Protein AF-A0A1V5BFD0-F1 (afdb_monomer)

Mean predicted aligned error: 4.41 Å

Foldseek 3Di:
DVVVVLVVLVVVLVVLVVVLVVLVVCCVVPVPDDCPVVNVVSVVSNVVSVVVSVVSVVVVVPDD

pLDDT: mean 92.24, std 10.15, range [51.91, 98.56]

Radius of gyration: 15.43 Å; Cα contacts (8 Å, |Δi|>4): 29; chains: 1; bounding box: 38×11×44 Å

Nearest PDB structures (foldseek):
  5j0i-assembly1_A  TM=8.942E-01  e=8.424E-01  synthetic construct
  2e9x-assembly1_A  TM=9.060E-01  e=1.168E+00  Homo sapiens
  8szz-assembly1_3  TM=9.242E-01  e=1.331E+00  synthetic construct
  2bde-assembly1_A  TM=8.887E-01  e=1.517E+00  Legionella pneumophila

Structure (mmCIF, N/CA/C/O backbone):
data_AF-A0A1V5BFD0-F1
#
_entry.id   AF-A0A1V5BFD0-F1
#
loop_
_atom_site.group_PDB
_atom_site.id
_atom_site.type_symbol
_atom_site.label_atom_id
_atom_site.label_alt_id
_atom_site.label_comp_id
_atom_site.label_asym_id
_atom_site.label_entity_id
_atom_site.label_seq_id
_atom_site.pdbx_PDB_ins_code
_atom_site.Cartn_x
_atom_site.Cartn_y
_atom_site.Cartn_z
_atom_site.occupancy
_atom_site.B_iso_or_equiv
_atom_site.auth_seq_id
_atom_site.auth_comp_id
_atom_site.auth_asym_id
_atom_site.auth_atom_id
_atom_site.pdbx_PDB_model_num
ATOM 1 N N . MET A 1 1 ? 5.366 0.763 -23.127 1.00 64.19 1 MET A N 1
ATOM 2 C CA . MET A 1 1 ? 5.843 -0.484 -22.485 1.00 64.19 1 MET A CA 1
ATOM 3 C C . MET A 1 1 ? 6.220 -0.279 -21.025 1.00 64.19 1 MET A C 1
ATOM 5 O O . MET A 1 1 ? 5.643 -0.985 -20.217 1.00 64.19 1 MET A O 1
ATOM 9 N N . TYR A 1 2 ? 7.114 0.649 -20.638 1.00 77.12 2 TYR A N 1
ATOM 10 C CA . TYR A 1 2 ? 7.314 0.928 -19.198 1.00 77.12 2 TYR A CA 1
ATOM 11 C C . TYR A 1 2 ? 6.165 1.762 -18.608 1.00 77.12 2 TYR A C 1
ATOM 13 O O . TYR A 1 2 ? 5.885 1.654 -17.422 1.00 77.12 2 TYR A O 1
ATOM 21 N N . ASP A 1 3 ? 5.458 2.541 -19.437 1.00 85.56 3 ASP A N 1
ATOM 22 C CA . ASP A 1 3 ? 4.243 3.242 -19.008 1.00 85.56 3 ASP A CA 1
ATOM 23 C C . ASP A 1 3 ? 3.167 2.260 -18.527 1.00 85.56 3 ASP A C 1
ATOM 25 O O . ASP A 1 3 ? 2.514 2.522 -17.527 1.00 85.56 3 ASP A O 1
ATOM 29 N N . ASP A 1 4 ? 3.031 1.094 -19.167 1.00 92.00 4 ASP A N 1
ATOM 30 C CA . ASP A 1 4 ? 2.092 0.044 -18.746 1.00 92.00 4 ASP A CA 1
ATOM 31 C C . ASP A 1 4 ? 2.508 -0.579 -17.403 1.00 92.00 4 ASP A C 1
ATOM 33 O O . ASP A 1 4 ? 1.670 -0.841 -16.542 1.00 92.00 4 ASP A O 1
ATOM 37 N N . GLU A 1 5 ? 3.816 -0.762 -17.190 1.00 92.94 5 GLU A N 1
ATOM 38 C CA . GLU A 1 5 ? 4.378 -1.222 -15.916 1.00 92.94 5 GLU A CA 1
ATOM 39 C C . GLU A 1 5 ? 4.137 -0.194 -14.799 1.00 92.94 5 GLU A C 1
ATOM 41 O O . GLU A 1 5 ? 3.634 -0.548 -13.732 1.00 92.94 5 GLU A O 1
ATOM 46 N N . ILE A 1 6 ? 4.403 1.091 -15.059 1.00 94.62 6 ILE A N 1
ATOM 47 C CA . ILE A 1 6 ? 4.125 2.183 -14.118 1.00 94.62 6 ILE A CA 1
ATOM 48 C C . ILE A 1 6 ? 2.623 2.283 -13.839 1.00 94.62 6 ILE A C 1
ATOM 50 O O . ILE A 1 6 ? 2.238 2.405 -12.682 1.00 94.62 6 ILE A O 1
ATOM 54 N N . ASN A 1 7 ? 1.767 2.179 -14.856 1.00 95.69 7 ASN A N 1
ATOM 55 C CA . ASN A 1 7 ? 0.313 2.235 -14.694 1.00 95.69 7 ASN A CA 1
ATOM 56 C C . ASN A 1 7 ? -0.213 1.082 -13.831 1.00 95.69 7 ASN A C 1
ATOM 58 O O . ASN A 1 7 ? -1.076 1.301 -12.979 1.00 95.69 7 ASN A O 1
ATOM 62 N N . ASN A 1 8 ? 0.335 -0.125 -13.986 1.00 97.00 8 ASN A N 1
ATOM 63 C CA . ASN A 1 8 ? -0.009 -1.264 -13.133 1.00 97.00 8 ASN A CA 1
ATOM 64 C C . ASN A 1 8 ? 0.431 -1.043 -11.678 1.00 97.00 8 ASN A C 1
ATOM 66 O O . ASN A 1 8 ? -0.341 -1.305 -10.749 1.00 97.00 8 ASN A O 1
ATOM 70 N N . ILE A 1 9 ? 1.641 -0.514 -11.464 1.00 97.50 9 ILE A N 1
ATOM 71 C CA . ILE A 1 9 ? 2.132 -0.197 -10.115 1.00 97.50 9 ILE A CA 1
ATOM 72 C C . ILE A 1 9 ? 1.289 0.921 -9.487 1.00 97.50 9 ILE A C 1
ATOM 74 O O . ILE A 1 9 ? 0.899 0.806 -8.330 1.00 97.50 9 ILE A O 1
ATOM 78 N N . CYS A 1 10 ? 0.938 1.961 -10.246 1.00 97.81 10 CYS A N 1
ATOM 79 C CA . CYS A 1 10 ? 0.065 3.048 -9.800 1.00 97.81 10 CYS A CA 1
ATOM 80 C C . CYS A 1 10 ? -1.356 2.568 -9.477 1.00 97.81 10 CYS A C 1
ATOM 82 O O . CYS A 1 10 ? -1.942 3.024 -8.499 1.00 97.81 10 CYS A O 1
ATOM 84 N N . SER A 1 11 ? -1.903 1.631 -10.254 1.00 98.12 11 SER A N 1
ATOM 85 C CA . SER A 1 11 ? -3.208 1.023 -9.958 1.00 98.12 11 SER A CA 1
ATOM 86 C C . SER A 1 11 ? -3.156 0.270 -8.627 1.00 98.12 11 SER A C 1
ATOM 88 O O . SER A 1 11 ? -3.966 0.520 -7.740 1.00 98.12 11 SER A O 1
ATOM 90 N N . THR A 1 12 ? -2.115 -0.546 -8.430 1.00 98.00 12 THR A N 1
ATOM 91 C CA . THR A 1 12 ? -1.892 -1.263 -7.163 1.00 98.00 12 THR A CA 1
ATOM 92 C C . THR A 1 12 ? -1.686 -0.293 -5.994 1.00 98.00 12 THR A C 1
ATOM 94 O O . THR A 1 12 ? -2.200 -0.508 -4.900 1.00 98.00 12 THR A O 1
ATOM 97 N N . LEU A 1 13 ? -0.959 0.804 -6.213 1.00 98.38 13 LEU A N 1
ATOM 98 C CA . LEU A 1 13 ? -0.746 1.858 -5.221 1.00 98.38 13 LEU A CA 1
ATOM 99 C C . LEU A 1 13 ? -2.075 2.482 -4.772 1.00 98.38 13 LEU A C 1
ATOM 101 O O . LEU A 1 13 ? -2.284 2.681 -3.576 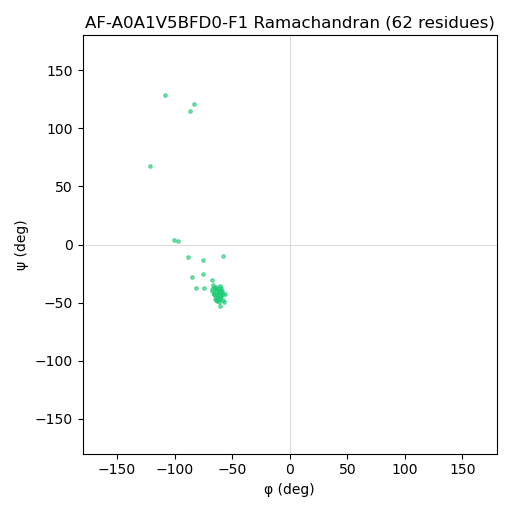1.00 98.38 13 LEU A O 1
ATOM 105 N N . LEU A 1 14 ? -2.984 2.760 -5.710 1.00 98.38 14 LEU A N 1
ATOM 106 C CA . LEU A 1 14 ? -4.315 3.286 -5.401 1.00 98.38 14 LEU A CA 1
ATOM 107 C C . LEU A 1 14 ? -5.158 2.295 -4.594 1.00 98.38 14 LEU A C 1
ATOM 109 O O . LEU A 1 14 ? -5.848 2.712 -3.659 1.00 9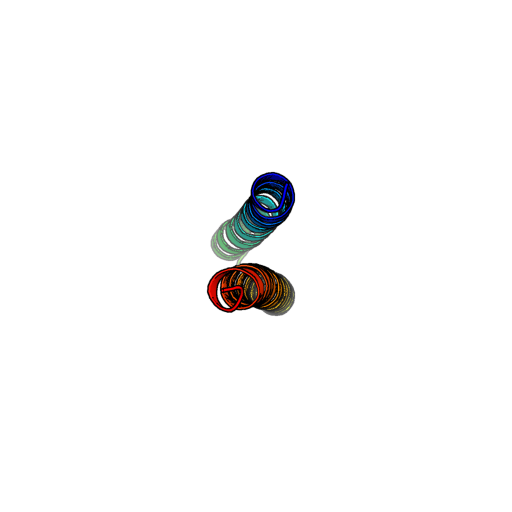8.38 14 LEU A O 1
ATOM 113 N N . ASP A 1 15 ? -5.066 1.000 -4.895 1.00 98.31 15 ASP A N 1
ATOM 114 C CA . ASP A 1 15 ? -5.745 -0.037 -4.116 1.00 98.31 15 ASP A CA 1
ATOM 115 C C . ASP A 1 15 ? -5.245 -0.044 -2.664 1.00 98.31 15 ASP A C 1
ATOM 117 O O . ASP A 1 15 ? -6.048 0.012 -1.730 1.00 98.31 15 ASP A O 1
ATOM 121 N N . ARG A 1 16 ? -3.921 -0.003 -2.455 1.00 98.25 16 ARG A N 1
ATOM 122 C CA . ARG A 1 16 ? -3.307 0.053 -1.113 1.00 98.25 16 ARG A CA 1
ATOM 123 C C . ARG A 1 16 ? -3.707 1.305 -0.338 1.00 98.25 16 ARG A C 1
ATOM 125 O O . ARG A 1 16 ? -4.091 1.223 0.829 1.00 98.25 16 ARG A O 1
ATOM 132 N N . ILE A 1 17 ? -3.714 2.465 -0.996 1.00 98.56 17 ILE A N 1
ATOM 133 C CA . ILE A 1 17 ? -4.195 3.722 -0.398 1.00 98.56 17 ILE A CA 1
ATOM 134 C C . ILE A 1 17 ? -5.672 3.606 0.000 1.00 98.56 17 ILE A C 1
ATOM 136 O O . ILE A 1 17 ? -6.070 4.083 1.066 1.00 98.56 17 ILE A O 1
ATOM 140 N N . THR A 1 18 ? -6.491 2.960 -0.829 1.00 98.44 18 THR A N 1
ATOM 141 C CA . THR A 1 18 ? -7.918 2.752 -0.551 1.00 98.44 18 THR A CA 1
ATOM 142 C C . THR A 1 18 ? -8.123 1.861 0.673 1.00 98.44 18 THR A C 1
ATOM 144 O O . THR A 1 18 ? -8.940 2.191 1.536 1.00 98.44 18 THR A O 1
ATOM 147 N N . VAL A 1 19 ? -7.343 0.786 0.803 1.00 98.25 19 VAL A N 1
ATOM 148 C CA . VAL A 1 19 ? -7.364 -0.092 1.983 1.00 98.25 19 VAL A CA 1
ATOM 149 C C . VAL A 1 19 ? -6.936 0.668 3.243 1.00 98.25 19 VAL A C 1
ATOM 151 O O . VAL A 1 19 ? -7.660 0.650 4.242 1.00 98.25 19 VAL A O 1
ATOM 154 N N . ALA A 1 20 ? -5.826 1.412 3.190 1.00 98.06 20 ALA A N 1
ATOM 155 C CA . ALA A 1 20 ? -5.362 2.234 4.309 1.00 98.06 20 ALA A CA 1
ATOM 156 C C . ALA A 1 20 ? -6.420 3.263 4.747 1.00 98.06 20 ALA A C 1
ATOM 158 O O . ALA A 1 20 ? -6.697 3.418 5.939 1.00 98.06 20 ALA A O 1
ATOM 159 N N . LYS A 1 21 ? -7.081 3.922 3.786 1.00 97.69 21 LYS A N 1
ATOM 160 C CA . LYS A 1 21 ? -8.200 4.833 4.060 1.00 97.69 21 LYS A CA 1
ATOM 161 C C . LYS A 1 21 ? -9.358 4.117 4.761 1.00 97.69 21 LYS A C 1
ATOM 163 O O . LYS A 1 21 ? -9.912 4.673 5.707 1.00 97.69 21 LYS A O 1
ATOM 168 N N . GLY A 1 22 ? -9.694 2.897 4.345 1.00 96.81 22 GLY A N 1
ATOM 169 C CA . GLY A 1 22 ? -10.712 2.074 5.001 1.00 96.81 22 GLY A CA 1
ATOM 170 C C . GLY A 1 22 ? -10.377 1.782 6.466 1.00 96.81 22 GLY A C 1
ATOM 171 O O . GLY A 1 22 ? -11.227 1.955 7.339 1.00 96.81 22 GLY A O 1
ATOM 172 N N . TYR A 1 23 ? -9.125 1.432 6.772 1.00 96.31 23 TYR A N 1
ATOM 173 C CA . TYR A 1 23 ? -8.686 1.234 8.158 1.00 96.31 23 TYR A CA 1
ATOM 174 C C . TYR A 1 23 ? -8.720 2.521 8.988 1.00 96.31 23 TYR A C 1
ATOM 176 O O . TYR A 1 23 ? -9.107 2.477 10.155 1.00 96.31 23 TYR A O 1
ATOM 184 N N . LEU A 1 24 ? -8.382 3.675 8.403 1.00 95.50 24 LEU A N 1
ATOM 185 C CA . LEU A 1 24 ? -8.526 4.972 9.077 1.00 95.50 24 LEU A CA 1
ATOM 186 C C . LEU A 1 24 ? -9.993 5.311 9.368 1.00 95.50 24 LEU A C 1
ATOM 188 O O . LEU A 1 24 ? -10.307 5.820 10.439 1.00 95.50 24 LEU A O 1
ATOM 192 N N . GLN A 1 25 ? -10.912 5.008 8.452 1.00 96.06 25 GLN A N 1
ATOM 193 C CA . GLN A 1 25 ? -12.344 5.189 8.705 1.00 96.06 25 GLN A CA 1
ATOM 194 C C . GLN A 1 25 ? -12.815 4.272 9.840 1.00 96.06 25 GLN A C 1
ATOM 196 O O . GLN A 1 25 ? -13.408 4.739 10.815 1.00 96.06 25 GLN A O 1
ATOM 201 N N . LEU A 1 26 ? -12.452 2.989 9.787 1.00 94.19 26 LEU A N 1
ATOM 202 C CA . LEU A 1 26 ? -12.784 2.024 10.834 1.00 94.19 26 LEU A CA 1
ATOM 203 C C . LEU A 1 26 ? -12.191 2.394 12.196 1.00 94.19 26 LEU A C 1
ATOM 205 O O . LEU A 1 26 ? -12.857 2.185 13.205 1.00 94.19 26 LEU A O 1
ATOM 209 N N . SER A 1 27 ? -10.990 2.974 12.258 1.00 92.12 27 SER A N 1
ATOM 210 C CA . SER A 1 27 ? -10.398 3.399 13.533 1.00 92.12 27 SER A CA 1
ATOM 211 C C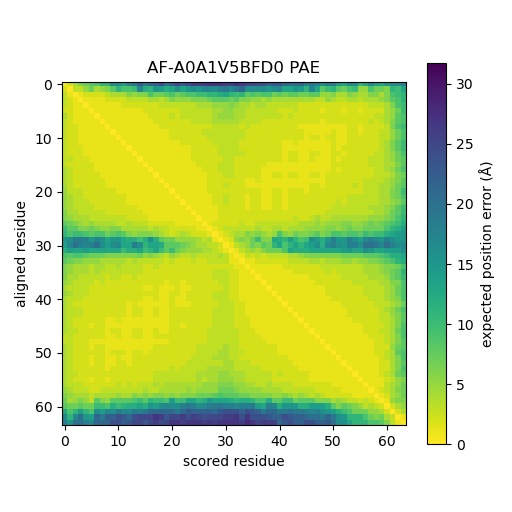 . SER A 1 27 ? -11.172 4.559 14.171 1.00 92.12 27 SER A C 1
ATOM 213 O O . SER A 1 27 ? -11.274 4.635 15.398 1.00 92.12 27 SER A O 1
ATOM 215 N N . THR A 1 28 ? -11.797 5.421 13.358 1.00 90.44 28 THR A N 1
ATOM 216 C CA . THR A 1 28 ? -12.671 6.493 13.862 1.00 90.44 28 THR A CA 1
ATOM 217 C C . THR A 1 28 ? -14.030 5.983 14.344 1.00 90.44 28 THR A C 1
ATOM 219 O O . THR A 1 28 ? -14.524 6.454 15.372 1.00 90.44 28 THR A O 1
ATOM 222 N N . GLU A 1 29 ? -14.605 4.989 13.660 1.00 92.44 29 GLU A N 1
ATOM 223 C CA . GLU A 1 29 ? -15.915 4.404 13.980 1.00 92.44 29 GLU A CA 1
ATOM 224 C C . GLU A 1 29 ? -15.847 3.359 15.108 1.00 92.44 29 GLU A C 1
ATOM 226 O O . GLU A 1 29 ? -16.732 3.283 15.963 1.00 92.44 29 GLU A O 1
ATOM 231 N N . ARG A 1 30 ? -14.781 2.551 15.142 1.00 86.25 30 ARG A N 1
ATOM 232 C CA . ARG A 1 30 ? -14.589 1.413 16.053 1.00 86.25 30 ARG A CA 1
ATOM 233 C C . ARG A 1 30 ? -13.332 1.576 16.903 1.00 86.25 30 ARG A C 1
ATOM 235 O O . ARG A 1 30 ? -12.412 0.768 16.849 1.00 86.25 30 ARG A O 1
ATOM 242 N N . LYS A 1 31 ? -13.359 2.555 17.809 1.00 77.50 31 LYS A N 1
ATOM 243 C CA . LYS A 1 31 ? -12.243 2.908 18.716 1.00 77.50 31 LYS A CA 1
ATOM 244 C C . LYS A 1 31 ? -11.736 1.789 19.647 1.00 77.50 31 LYS A C 1
ATOM 246 O O . LYS A 1 31 ? -10.744 1.987 20.336 1.00 77.50 31 LYS A O 1
ATOM 251 N N . LYS A 1 32 ? -12.431 0.647 19.733 1.00 89.56 32 LYS A N 1
ATOM 252 C CA . LYS A 1 32 ? -12.030 -0.511 20.558 1.00 89.56 32 LYS A CA 1
ATOM 253 C C . LYS A 1 32 ? -11.116 -1.498 19.828 1.00 89.56 32 LYS A C 1
ATOM 255 O O . LYS A 1 32 ? -10.611 -2.413 20.468 1.00 89.56 32 LYS A O 1
ATOM 260 N N . VAL A 1 33 ? -10.955 -1.356 18.514 1.00 90.62 33 VAL A N 1
ATOM 261 C CA . VAL A 1 33 ? -10.078 -2.208 17.708 1.00 90.62 33 VAL A CA 1
ATOM 262 C C . VAL A 1 33 ? -8.869 -1.382 17.294 1.00 90.62 33 VAL A C 1
ATOM 264 O O . VAL A 1 33 ? -9.020 -0.277 16.777 1.00 90.62 33 VAL A O 1
ATOM 267 N N . ASP A 1 34 ? -7.678 -1.918 17.541 1.00 92.56 34 ASP A N 1
ATOM 268 C CA . ASP A 1 34 ? -6.432 -1.302 17.101 1.00 92.56 34 ASP A CA 1
ATOM 269 C C . ASP A 1 34 ? -6.098 -1.757 15.675 1.00 92.56 34 ASP A C 1
ATOM 271 O O . ASP A 1 34 ? -5.846 -2.935 15.422 1.00 92.56 34 ASP A O 1
ATOM 275 N N . TYR A 1 35 ? -6.112 -0.806 14.743 1.00 94.75 35 TYR A N 1
ATOM 276 C CA . TYR A 1 35 ? -5.784 -1.021 13.333 1.00 94.75 35 TYR A CA 1
ATOM 277 C C . TYR A 1 35 ? -4.353 -0.581 12.987 1.00 94.75 35 TYR A C 1
ATOM 279 O O . TYR A 1 35 ? -3.968 -0.634 11.820 1.00 94.75 35 TYR A O 1
ATOM 287 N N . SER A 1 36 ? -3.554 -0.148 13.970 1.00 94.56 36 SER A N 1
ATOM 288 C CA . SER A 1 36 ? -2.231 0.453 13.741 1.00 94.56 36 SER A CA 1
ATOM 289 C C . SER A 1 36 ? -1.283 -0.488 13.001 1.00 94.56 36 SER A C 1
ATOM 291 O O . SER A 1 36 ? -0.585 -0.053 12.092 1.00 94.56 36 SER A O 1
ATOM 293 N N . LEU A 1 37 ? -1.296 -1.785 13.327 1.00 96.62 37 LEU A N 1
ATOM 294 C CA . LEU A 1 37 ? -0.465 -2.780 12.642 1.00 96.62 37 LEU A CA 1
ATOM 295 C C . LEU A 1 37 ? -0.834 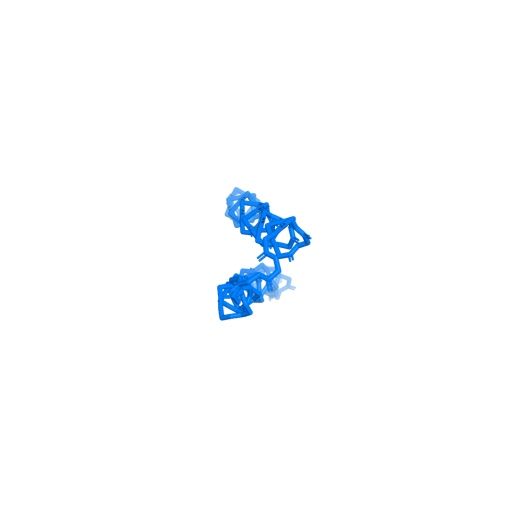-2.923 11.157 1.00 96.62 37 LEU A C 1
ATOM 297 O O . LEU A 1 37 ? 0.048 -2.974 10.306 1.00 96.62 37 LEU A O 1
ATOM 301 N N . LEU A 1 38 ? -2.132 -2.954 10.848 1.00 96.75 38 LEU A N 1
ATOM 302 C CA . LEU A 1 38 ? -2.624 -3.067 9.472 1.00 96.75 38 LEU A CA 1
ATOM 303 C C . LEU A 1 38 ? -2.306 -1.799 8.672 1.00 96.75 38 LEU A C 1
ATOM 305 O O . LEU A 1 38 ? -1.885 -1.882 7.525 1.00 96.75 38 LEU A O 1
ATOM 309 N N . LEU A 1 39 ? -2.439 -0.625 9.295 1.00 97.12 39 LEU A N 1
ATOM 310 C CA . LEU A 1 39 ? -2.043 0.647 8.689 1.00 97.12 39 LEU A CA 1
ATOM 311 C C . LEU A 1 39 ? -0.543 0.707 8.404 1.00 97.12 39 LEU A C 1
ATOM 313 O O . LEU A 1 39 ? -0.156 1.125 7.317 1.00 97.12 39 LEU A O 1
ATOM 317 N N . LEU A 1 40 ? 0.295 0.270 9.348 1.00 97.75 40 LEU A N 1
ATOM 318 C CA . LEU A 1 40 ? 1.743 0.197 9.148 1.00 97.75 40 LEU A CA 1
ATOM 319 C C . LEU A 1 40 ? 2.097 -0.715 7.972 1.00 97.75 40 LEU A C 1
ATOM 321 O O . LEU A 1 40 ? 2.928 -0.342 7.151 1.00 97.75 40 LEU A O 1
ATOM 325 N N . GLN A 1 41 ? 1.429 -1.865 7.854 1.00 97.94 41 GLN A N 1
ATOM 326 C CA . GLN A 1 41 ? 1.634 -2.776 6.732 1.00 97.94 41 GLN A CA 1
ATOM 327 C C . GLN A 1 41 ? 1.280 -2.118 5.391 1.00 97.94 41 GLN A C 1
ATOM 329 O O . GLN A 1 41 ? 2.093 -2.150 4.470 1.00 97.94 41 GLN A O 1
ATOM 334 N N . GLU A 1 42 ? 0.110 -1.481 5.276 1.00 97.75 42 GLU A N 1
ATOM 335 C CA . GLU A 1 42 ? -0.274 -0.804 4.030 1.00 97.75 42 GLU A CA 1
ATOM 336 C C . GLU A 1 42 ? 0.671 0.361 3.692 1.00 97.75 42 GLU A C 1
ATOM 338 O O . GLU A 1 42 ? 1.000 0.559 2.524 1.00 97.75 42 GLU A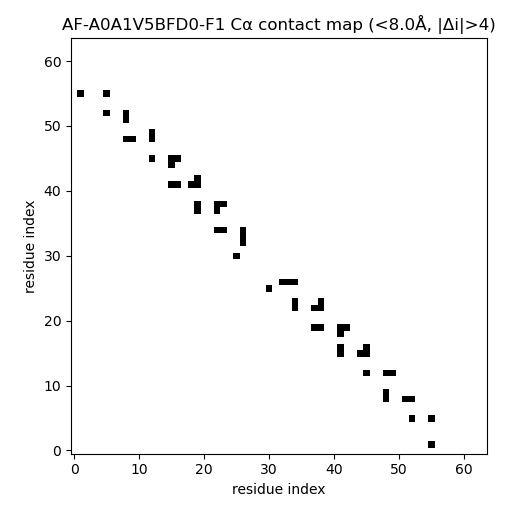 O 1
ATOM 343 N N . ILE A 1 43 ? 1.166 1.101 4.692 1.00 97.88 43 ILE A N 1
ATOM 344 C CA . ILE A 1 43 ? 2.164 2.164 4.488 1.00 97.88 43 ILE A CA 1
ATOM 345 C C . ILE A 1 43 ? 3.473 1.584 3.940 1.00 97.88 43 ILE A C 1
ATOM 347 O O . ILE A 1 43 ? 3.995 2.110 2.960 1.00 97.88 43 ILE A O 1
ATOM 351 N N . SER A 1 44 ? 3.982 0.489 4.510 1.00 98.31 44 SER A N 1
ATOM 352 C CA . SER A 1 44 ? 5.205 -0.155 4.013 1.00 98.31 44 SER A CA 1
ATOM 353 C C . SER A 1 44 ? 5.061 -0.665 2.573 1.00 98.31 44 SER A C 1
ATOM 355 O O . SER A 1 44 ? 5.982 -0.520 1.768 1.00 98.31 44 SER A O 1
ATOM 357 N N . GLU A 1 45 ? 3.898 -1.214 2.212 1.00 98.31 45 GLU A N 1
ATOM 358 C CA . GLU A 1 45 ? 3.609 -1.624 0.830 1.00 98.31 45 GLU A CA 1
ATOM 359 C C . GLU A 1 45 ? 3.554 -0.415 -0.120 1.00 98.31 45 GLU A C 1
ATOM 361 O O . GLU A 1 45 ? 4.137 -0.443 -1.205 1.00 98.31 45 GLU A O 1
ATOM 366 N N . ILE A 1 46 ? 2.916 0.683 0.300 1.00 98.56 46 ILE A N 1
ATOM 367 C CA . ILE A 1 46 ? 2.883 1.951 -0.445 1.00 98.56 46 ILE A CA 1
ATOM 368 C C . ILE A 1 46 ? 4.304 2.480 -0.690 1.00 98.56 46 ILE A C 1
ATOM 370 O O . ILE A 1 46 ? 4.642 2.833 -1.822 1.00 98.56 46 ILE A O 1
ATOM 374 N N . GLU A 1 47 ? 5.154 2.503 0.339 1.00 98.50 47 GLU A N 1
ATOM 375 C CA . GLU A 1 47 ? 6.551 2.941 0.229 1.00 98.50 47 GLU A CA 1
ATOM 376 C C . GLU A 1 47 ? 7.342 2.081 -0.765 1.00 98.50 47 GLU A C 1
ATOM 378 O O . GLU A 1 47 ? 8.080 2.614 -1.602 1.00 98.50 47 GLU A O 1
ATOM 383 N N . SER A 1 48 ? 7.148 0.760 -0.723 1.00 98.38 48 SER A N 1
ATOM 384 C CA . SER A 1 48 ? 7.761 -0.187 -1.657 1.00 98.38 48 SER A CA 1
ATOM 385 C C . SER A 1 48 ? 7.342 0.088 -3.108 1.00 98.38 48 SER A C 1
ATOM 387 O O . SER A 1 48 ? 8.189 0.206 -3.998 1.00 98.38 48 SER A O 1
ATOM 389 N N . LEU A 1 49 ? 6.043 0.288 -3.357 1.00 98.38 49 LEU A N 1
ATOM 390 C CA . LEU A 1 49 ? 5.513 0.596 -4.691 1.00 98.38 49 LEU A CA 1
ATOM 391 C C . LEU A 1 49 ? 6.060 1.926 -5.232 1.00 98.38 49 LEU A C 1
ATOM 393 O O . LEU A 1 49 ? 6.469 1.996 -6.394 1.00 98.38 49 LEU A O 1
ATOM 397 N N . VAL A 1 50 ? 6.148 2.962 -4.392 1.00 98.00 50 VAL A N 1
ATOM 398 C CA . VAL A 1 50 ? 6.756 4.251 -4.767 1.00 98.00 50 VAL A CA 1
ATOM 399 C C . VAL A 1 50 ? 8.241 4.083 -5.101 1.00 98.00 50 VAL A C 1
ATOM 401 O O . VAL A 1 50 ? 8.710 4.612 -6.114 1.00 98.00 50 VAL A O 1
ATOM 404 N N . CYS A 1 51 ? 8.985 3.308 -4.307 1.00 97.88 51 CYS A N 1
ATOM 405 C CA . CYS A 1 51 ? 10.386 2.998 -4.593 1.00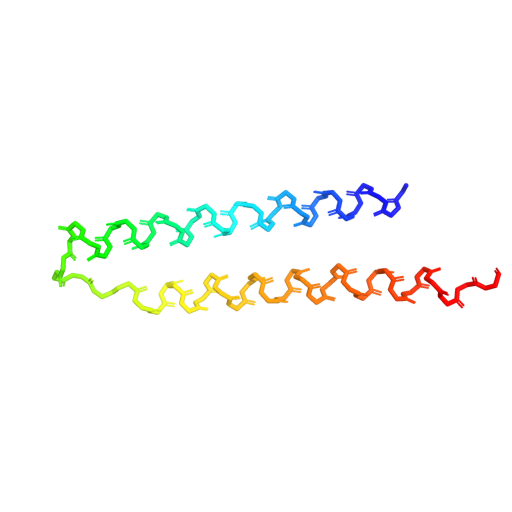 97.88 51 CYS A CA 1
ATOM 406 C C . CYS A 1 51 ? 10.553 2.276 -5.936 1.00 97.88 51 CYS A C 1
ATOM 408 O O . CYS A 1 51 ? 11.469 2.609 -6.694 1.00 97.88 51 CYS A O 1
ATOM 410 N N . ASN A 1 52 ? 9.650 1.351 -6.268 1.00 96.44 52 ASN A N 1
ATOM 411 C CA . ASN A 1 52 ? 9.659 0.642 -7.547 1.00 96.44 52 ASN A CA 1
ATOM 412 C C . ASN A 1 52 ? 9.426 1.595 -8.728 1.00 96.44 52 ASN A C 1
ATOM 414 O O . ASN A 1 52 ? 10.197 1.559 -9.690 1.00 96.44 52 ASN A O 1
ATOM 418 N N . ILE A 1 53 ? 8.451 2.510 -8.632 1.00 96.06 53 ILE A N 1
ATOM 419 C CA . ILE A 1 53 ? 8.218 3.550 -9.653 1.00 96.06 53 ILE A CA 1
ATOM 420 C C . ILE A 1 53 ? 9.487 4.387 -9.855 1.00 96.06 53 ILE A C 1
ATOM 422 O O . ILE A 1 53 ? 9.956 4.558 -10.982 1.00 96.06 53 ILE A O 1
ATOM 426 N N . ILE A 1 54 ? 10.091 4.870 -8.765 1.00 95.38 54 ILE A N 1
ATOM 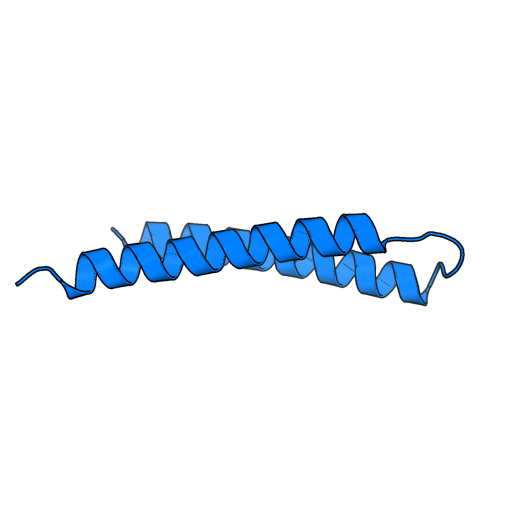427 C CA . ILE A 1 54 ? 11.329 5.661 -8.819 1.00 95.38 54 ILE A CA 1
ATOM 428 C C . ILE A 1 54 ? 12.468 4.853 -9.460 1.00 95.38 54 ILE A C 1
ATOM 430 O O . ILE A 1 54 ? 13.249 5.401 -10.241 1.00 95.38 54 ILE A O 1
ATOM 434 N N . GLY A 1 55 ? 12.577 3.563 -9.140 1.00 95.06 55 GLY A N 1
ATOM 435 C CA . GLY A 1 55 ? 13.568 2.651 -9.708 1.00 95.06 55 GLY A CA 1
ATOM 436 C C . GLY A 1 55 ? 13.435 2.509 -11.224 1.00 95.06 55 GLY A C 1
ATOM 437 O O . GLY A 1 55 ? 14.429 2.658 -11.941 1.00 95.06 55 GLY A O 1
ATOM 438 N N . ILE A 1 56 ? 12.211 2.300 -11.716 1.00 93.50 56 ILE A N 1
ATOM 439 C CA . ILE A 1 56 ? 11.907 2.229 -13.152 1.00 93.50 56 ILE A CA 1
ATOM 440 C C . ILE A 1 56 ? 12.278 3.553 -13.824 1.00 93.50 56 ILE A C 1
ATOM 442 O O . ILE A 1 56 ? 13.090 3.569 -14.750 1.00 93.50 56 ILE A O 1
ATOM 446 N N . LEU A 1 57 ? 11.786 4.682 -13.306 1.00 92.06 57 LEU A N 1
ATOM 447 C CA . LEU A 1 57 ? 12.074 6.005 -13.869 1.00 92.06 57 LEU A CA 1
ATOM 448 C C . LEU A 1 57 ? 13.583 6.292 -13.942 1.00 92.06 57 LEU A C 1
ATOM 450 O O . LEU A 1 57 ? 14.073 6.763 -14.967 1.00 92.06 57 LEU A O 1
ATOM 454 N N . LYS A 1 58 ? 14.349 5.946 -12.897 1.00 92.62 58 LYS A N 1
ATOM 455 C CA . LYS A 1 58 ? 15.818 6.099 -12.872 1.00 92.62 58 LYS A CA 1
ATOM 456 C C . LYS A 1 58 ? 16.539 5.205 -13.880 1.00 92.62 58 LYS A C 1
ATOM 458 O O . LYS A 1 58 ? 17.566 5.602 -14.426 1.00 92.62 58 LYS A O 1
ATOM 463 N N . LYS A 1 59 ? 16.050 3.984 -14.100 1.00 90.44 59 LYS A N 1
ATOM 464 C CA . LYS A 1 59 ? 16.625 3.054 -15.081 1.00 90.44 59 LYS A CA 1
ATOM 465 C C . LYS A 1 59 ? 16.440 3.574 -16.506 1.00 90.44 59 LYS A C 1
ATOM 467 O O . LYS A 1 59 ? 17.325 3.394 -17.339 1.00 90.44 59 LYS A O 1
ATOM 472 N N . HIS A 1 60 ? 15.318 4.238 -16.765 1.00 80.56 60 HIS A N 1
ATOM 473 C CA . HIS A 1 60 ? 14.995 4.792 -18.074 1.00 80.56 60 HIS A CA 1
ATOM 474 C C . HIS A 1 60 ? 15.590 6.186 -18.315 1.00 80.56 60 HIS A C 1
ATOM 476 O O . HIS A 1 60 ? 15.941 6.483 -19.450 1.00 80.56 60 HIS A O 1
ATOM 482 N N . SER A 1 61 ? 15.818 6.996 -17.275 1.00 76.69 61 SER A N 1
ATOM 483 C CA . SER A 1 61 ? 16.490 8.300 -17.410 1.00 76.69 61 SER A CA 1
ATOM 484 C C . SER A 1 61 ? 18.009 8.220 -17.615 1.00 76.69 61 SER A C 1
ATOM 486 O O . SER A 1 61 ? 18.630 9.211 -17.985 1.00 76.69 61 SER A O 1
ATOM 488 N N . LYS A 1 62 ? 18.622 7.050 -17.381 1.00 65.50 6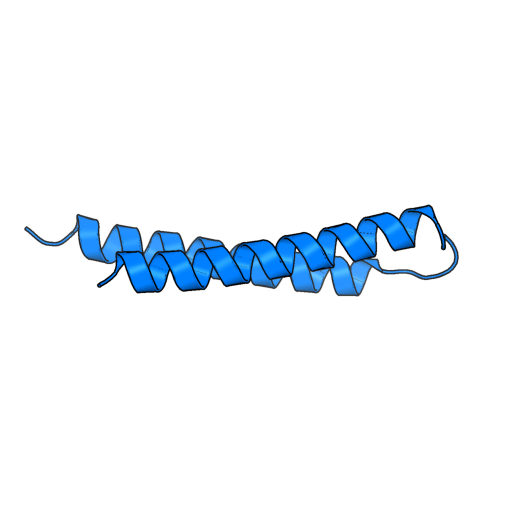2 LYS A N 1
ATOM 489 C CA . LYS A 1 62 ? 20.064 6.799 -17.562 1.00 65.50 62 LYS A CA 1
ATOM 490 C C . LYS A 1 62 ? 20.436 6.138 -18.896 1.00 65.50 62 LYS A C 1
ATOM 492 O O . LYS A 1 62 ? 21.608 5.813 -19.088 1.00 65.50 62 LYS A O 1
ATOM 497 N N . LYS A 1 63 ? 19.481 5.898 -19.800 1.00 54.25 63 LYS A N 1
ATOM 498 C CA . LYS A 1 63 ? 19.786 5.417 -21.155 1.00 54.25 63 LYS A CA 1
ATOM 499 C C . LYS A 1 63 ? 20.145 6.621 -22.046 1.00 54.25 63 LYS A C 1
ATOM 501 O O . LYS A 1 63 ? 19.307 7.518 -22.120 1.00 54.25 63 LYS A O 1
ATOM 506 N N . PRO A 1 64 ? 21.350 6.673 -22.653 1.00 51.91 64 PRO A N 1
ATOM 507 C CA . PRO A 1 64 ? 21.668 7.662 -23.683 1.00 51.91 64 PRO A CA 1
ATOM 508 C C . PRO A 1 64 ? 20.794 7.477 -24.927 1.00 51.91 64 PRO A C 1
ATOM 510 O O . PRO A 1 64 ? 20.335 6.332 -25.163 1.00 51.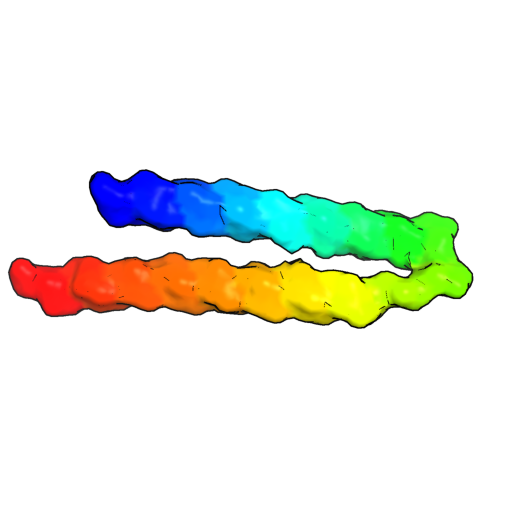91 64 PRO A O 1
#

Solvent-accessible surface area (backbone atoms only — not comparable to full-atom values): 3604 Å² total; per-residue (Å²): 113,68,63,57,54,46,49,52,48,52,52,51,40,51,52,39,53,50,52,40,49,50,48,57,52,44,41,72,77,40,74,89,53,88,47,64,68,61,43,52,51,35,49,53,52,42,54,51,49,53,49,49,49,52,49,53,54,55,62,61,71,69,59,131

Secondary structure (DSSP, 8-state):
-HHHHHHHHHHHHHHHHHHHHHHHHHHHH-TTS--HHHHHHHHHHHHHHHHHHHHHHHHHHT--

Sequence (64 aa):
MYDDEINNICSTLLDRITVAKGYLQLSTERKKVDYSLLLLQEISEIESLVCNIIGILKKHSKKP